Protein AF-A0A2S9DT88-F1 (afdb_monomer_lite)

pLDDT: mean 81.46, std 18.55, range [35.06, 96.31]

Sequence (136 aa):
MNFTRMTAISAITLAATFGLGACAEKPLSNEEACQEIINQAKEQNLDTDSTGSLGDTVEQGKKISAIFRSVADQAEAEFSADLAAYADNTDEFIAVVSDDSLSTQQMQVKMSLLDTAENRALSDKLETTCPGLNDL

Secondary structure (DSSP, 8-state):
------------------------PPPBPHHHHHHHHHHHHHHTT--TT----HHHHHHHHHHHHHHHHHHHTTB-HHHHHHHHHHHHHHHHHHHHHT-TTS-H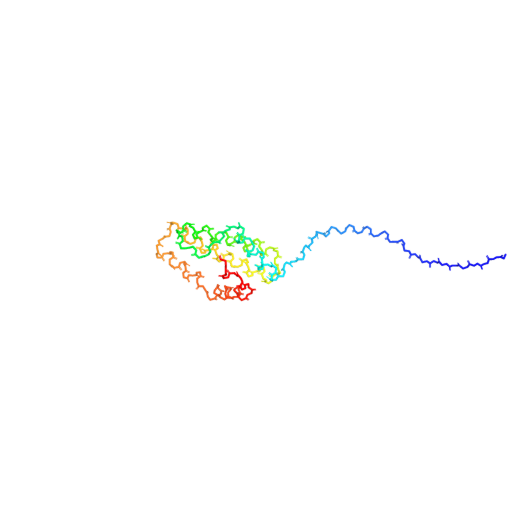HHHHHHHHH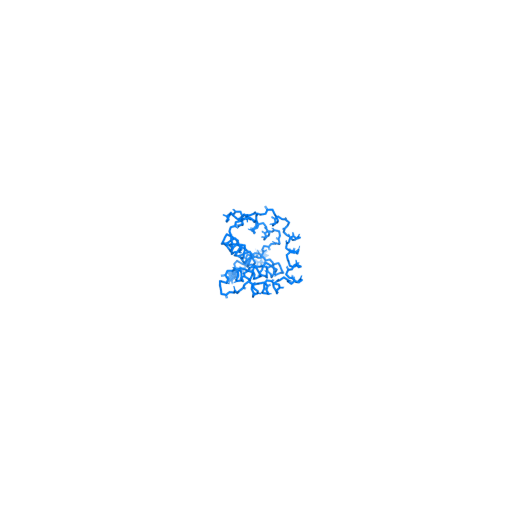H--HHHHHHHHHHHHH-GGGGG-

Radius of gyration: 25.78 Å; chains: 1; bounding box: 40×50×99 Å

Foldseek 3Di:
DDDDDDDDDDDPDPPPPPPPPDPPPQADELARLLVQLVVQCVVVVQDVVDPDDLVNLLVSLLSSLVSLQVSLVRHDVVSSVLSNVLSVLSVQLSCLSVPPVDDPVRSVVSVVVSPDPVNVVSVVVSCVSNVCPVVD

Structure (mmCIF, N/CA/C/O backbone):
data_AF-A0A2S9DT88-F1
#
_entry.id   AF-A0A2S9DT88-F1
#
loop_
_atom_site.group_PDB
_atom_site.id
_atom_site.type_symbol
_atom_site.label_atom_id
_atom_site.label_alt_id
_atom_site.label_comp_id
_atom_site.label_asym_id
_atom_site.label_entity_id
_atom_site.label_seq_id
_atom_site.pdbx_PDB_ins_code
_atom_site.Cartn_x
_atom_site.Cartn_y
_atom_site.Cartn_z
_atom_site.occupancy
_atom_site.B_iso_or_equiv
_atom_site.auth_seq_id
_atom_site.auth_comp_id
_atom_site.auth_asym_id
_atom_site.auth_atom_id
_atom_site.pdbx_PDB_model_num
ATOM 1 N N . MET A 1 1 ? 19.544 -32.200 -76.787 1.00 43.94 1 MET A N 1
ATOM 2 C CA . MET A 1 1 ? 20.672 -31.743 -75.949 1.00 43.94 1 MET A CA 1
ATOM 3 C C . MET A 1 1 ? 20.363 -30.351 -75.425 1.00 43.94 1 MET A C 1
ATOM 5 O O . MET A 1 1 ? 20.417 -29.409 -76.197 1.00 43.94 1 MET A O 1
ATOM 9 N N . ASN A 1 2 ? 19.969 -30.245 -74.158 1.00 35.06 2 ASN A N 1
ATOM 10 C CA . ASN A 1 2 ? 20.503 -29.268 -73.205 1.00 35.06 2 ASN A CA 1
ATOM 11 C C . ASN A 1 2 ? 19.873 -29.554 -71.839 1.00 35.06 2 ASN A C 1
ATOM 13 O O . ASN A 1 2 ? 18.698 -29.293 -71.602 1.00 35.06 2 ASN A O 1
ATOM 17 N N . PHE A 1 3 ? 20.677 -30.182 -70.985 1.00 42.41 3 PHE A N 1
ATOM 18 C CA . PHE A 1 3 ? 20.455 -30.326 -69.556 1.00 42.41 3 PHE A CA 1
ATOM 19 C C . PHE A 1 3 ? 21.093 -29.116 -68.882 1.00 42.41 3 PHE A C 1
ATOM 21 O O . PHE A 1 3 ? 22.318 -29.021 -68.903 1.00 42.41 3 PHE A O 1
ATOM 28 N N . THR A 1 4 ? 20.311 -28.270 -68.209 1.00 45.06 4 THR A N 1
ATOM 29 C CA . THR A 1 4 ? 20.873 -27.392 -67.174 1.00 45.06 4 THR A CA 1
ATOM 30 C C . THR A 1 4 ? 19.904 -27.237 -66.004 1.00 45.06 4 THR A C 1
ATOM 32 O O . THR A 1 4 ? 18.988 -26.431 -66.027 1.00 45.06 4 THR A O 1
ATOM 35 N N . ARG A 1 5 ? 20.169 -28.081 -65.001 1.00 44.25 5 ARG A N 1
ATOM 36 C CA . ARG A 1 5 ? 20.203 -27.830 -63.550 1.00 44.25 5 ARG A CA 1
ATOM 37 C C . ARG A 1 5 ? 18.973 -27.247 -62.838 1.00 44.25 5 ARG A C 1
ATOM 39 O O . ARG A 1 5 ? 18.661 -26.070 -62.919 1.00 44.25 5 ARG A O 1
ATOM 46 N N . MET A 1 6 ? 18.422 -28.128 -61.999 1.00 48.31 6 MET A N 1
ATOM 47 C CA . MET A 1 6 ? 17.940 -27.885 -60.637 1.00 48.31 6 MET A CA 1
ATOM 48 C C . MET A 1 6 ? 18.435 -26.587 -59.979 1.00 48.31 6 MET A C 1
ATOM 50 O O . MET A 1 6 ? 19.631 -26.429 -59.740 1.00 48.31 6 MET A O 1
ATOM 54 N N . THR A 1 7 ? 17.473 -25.815 -59.483 1.00 48.19 7 THR A N 1
ATOM 55 C CA . THR A 1 7 ? 17.490 -25.308 -58.107 1.00 48.19 7 THR A CA 1
ATOM 56 C C . THR A 1 7 ? 16.065 -25.381 -57.571 1.00 48.19 7 THR A C 1
ATOM 58 O O . THR A 1 7 ? 15.226 -24.529 -57.841 1.00 48.19 7 THR A O 1
ATOM 61 N N . ALA A 1 8 ? 15.780 -26.452 -56.835 1.00 47.56 8 ALA A N 1
ATOM 62 C CA . ALA A 1 8 ? 14.748 -26.426 -55.816 1.00 47.56 8 ALA A CA 1
ATOM 63 C C . ALA A 1 8 ? 15.332 -25.677 -54.620 1.00 47.56 8 ALA A C 1
ATOM 65 O O . ALA A 1 8 ? 16.381 -26.101 -54.155 1.00 47.56 8 ALA A O 1
ATOM 66 N N . ILE A 1 9 ? 14.668 -24.633 -54.125 1.00 51.38 9 ILE A N 1
ATOM 67 C CA . ILE A 1 9 ? 14.509 -24.396 -52.686 1.00 51.38 9 ILE A CA 1
ATOM 68 C C . ILE A 1 9 ? 13.069 -23.916 -52.505 1.00 51.38 9 ILE A C 1
ATOM 70 O O . ILE A 1 9 ? 12.656 -22.858 -52.974 1.00 51.38 9 ILE A O 1
ATOM 74 N N . SER A 1 10 ? 12.312 -24.780 -51.851 1.00 48.75 10 SER A N 1
ATOM 75 C CA . SER A 1 10 ? 10.994 -24.555 -51.295 1.00 48.75 10 SER A CA 1
ATOM 76 C C . SER A 1 10 ? 11.053 -23.504 -50.187 1.00 48.75 10 SER A C 1
ATOM 78 O O . SER A 1 10 ? 11.914 -23.592 -49.318 1.00 48.75 10 SER A O 1
ATOM 80 N N . ALA A 1 11 ? 10.077 -22.600 -50.154 1.00 37.00 11 ALA A N 1
ATOM 81 C CA . ALA A 1 11 ? 9.511 -22.082 -48.908 1.00 37.00 11 ALA A CA 1
ATOM 82 C C . ALA A 1 11 ? 8.113 -21.518 -49.191 1.00 37.00 11 ALA A C 1
ATOM 84 O O . ALA A 1 11 ? 7.864 -20.317 -49.134 1.00 37.00 11 ALA A O 1
ATOM 85 N N . ILE A 1 12 ? 7.183 -22.418 -49.517 1.00 54.12 12 ILE A N 1
ATOM 86 C CA . ILE A 1 12 ? 5.789 -22.195 -49.147 1.00 54.12 12 ILE A CA 1
ATOM 87 C C . ILE A 1 12 ? 5.744 -22.442 -47.642 1.00 54.12 12 ILE A C 1
ATOM 89 O O . ILE A 1 12 ? 5.702 -23.589 -47.207 1.00 54.12 12 ILE A O 1
ATOM 93 N N . THR A 1 13 ? 5.746 -21.366 -46.865 1.00 43.12 13 THR A N 1
ATOM 94 C CA . THR A 1 13 ? 5.200 -21.405 -45.511 1.00 43.12 13 THR A CA 1
ATOM 95 C C . THR A 1 13 ? 4.234 -20.240 -45.381 1.00 43.12 13 THR A C 1
ATOM 97 O O . THR A 1 13 ? 4.559 -19.178 -44.861 1.00 43.12 13 THR A O 1
ATOM 100 N N . LEU A 1 14 ? 3.013 -20.454 -45.880 1.00 45.12 14 LEU A N 1
ATOM 101 C CA . LEU A 1 14 ? 1.841 -19.838 -45.271 1.00 45.12 14 LEU A CA 1
ATOM 102 C C . LEU A 1 14 ? 1.770 -20.368 -43.833 1.00 45.12 14 LEU A C 1
ATOM 104 O O . LEU A 1 14 ? 1.191 -21.418 -43.577 1.00 45.12 14 LEU A O 1
ATOM 108 N N . ALA A 1 15 ? 2.384 -19.650 -42.901 1.00 44.16 15 ALA A N 1
ATOM 109 C CA . ALA A 1 15 ? 2.018 -19.715 -41.498 1.00 44.16 15 ALA A CA 1
ATOM 110 C C . ALA A 1 15 ? 1.236 -18.441 -41.185 1.00 44.16 15 ALA A C 1
ATOM 112 O O . ALA A 1 15 ? 1.751 -17.479 -40.627 1.00 44.16 15 ALA A O 1
ATOM 113 N N . ALA A 1 16 ? -0.041 -18.451 -41.566 1.00 44.44 16 ALA A N 1
ATOM 114 C CA . ALA A 1 16 ? -1.046 -17.717 -40.821 1.00 44.44 16 ALA A CA 1
ATOM 115 C C . ALA A 1 16 ? -1.184 -18.408 -39.456 1.00 44.44 16 ALA A C 1
ATOM 117 O O . ALA A 1 16 ? -2.098 -19.196 -39.231 1.00 44.44 16 ALA A O 1
ATOM 118 N N . THR A 1 17 ? -0.244 -18.162 -38.546 1.00 44.22 17 THR A N 1
ATOM 119 C CA . THR A 1 17 ? -0.514 -18.356 -37.126 1.00 44.22 17 THR A CA 1
ATOM 120 C C . THR A 1 17 ? -1.295 -17.139 -36.676 1.00 44.22 17 THR A C 1
ATOM 122 O O . THR A 1 17 ? -0.730 -16.130 -36.264 1.00 44.22 17 THR A O 1
ATOM 125 N N . PHE A 1 18 ? -2.619 -17.257 -36.753 1.00 47.47 18 PHE A N 1
ATOM 126 C CA . PHE A 1 18 ? -3.500 -16.636 -35.776 1.00 47.47 18 PHE A CA 1
ATOM 127 C C . PHE A 1 18 ? -3.117 -17.201 -34.405 1.00 47.47 18 PHE A C 1
ATOM 129 O O . PHE A 1 18 ? -3.738 -18.125 -33.887 1.00 47.47 18 PHE A O 1
ATOM 136 N N . GLY A 1 19 ? -2.029 -16.683 -33.843 1.00 37.38 19 GLY A N 1
ATOM 137 C CA . GLY A 1 19 ? -1.856 -16.676 -32.412 1.00 37.38 19 GLY A CA 1
ATOM 138 C C . GLY A 1 19 ? -2.835 -15.643 -31.893 1.00 37.38 19 GLY A C 1
ATOM 139 O O . GLY A 1 19 ? -2.548 -14.453 -31.926 1.00 37.38 19 GLY A O 1
ATOM 140 N N . LEU A 1 20 ? -3.988 -16.104 -31.417 1.00 43.59 20 LEU A N 1
ATOM 141 C CA . LEU A 1 20 ? -4.730 -15.448 -30.345 1.00 43.59 20 LEU A CA 1
ATOM 142 C C . LEU A 1 20 ? -3.840 -15.450 -29.088 1.00 43.59 20 LEU A C 1
ATOM 144 O O . LEU A 1 20 ? -4.132 -16.111 -28.100 1.00 43.59 20 LEU A O 1
ATOM 148 N N . GLY A 1 21 ? -2.686 -14.796 -29.164 1.00 38.81 21 GLY A N 1
ATOM 149 C CA . GLY A 1 21 ? -1.958 -14.331 -28.009 1.00 38.81 21 GLY A CA 1
ATOM 150 C C . GLY A 1 21 ? -2.429 -12.908 -27.849 1.00 38.81 21 GLY A C 1
ATOM 151 O O . GLY A 1 21 ? -2.147 -12.076 -28.711 1.00 38.81 21 GLY A O 1
ATOM 152 N N . ALA A 1 22 ? -3.196 -12.648 -26.794 1.00 43.62 22 ALA A N 1
ATOM 153 C CA . ALA A 1 22 ? -3.328 -11.301 -26.272 1.00 43.62 22 ALA A CA 1
ATOM 154 C C . ALA A 1 22 ? -1.952 -10.624 -26.347 1.00 43.62 22 ALA A C 1
ATOM 156 O O . ALA A 1 22 ? -0.937 -11.292 -26.123 1.00 43.62 22 ALA A O 1
ATOM 157 N N . CYS A 1 23 ? -1.903 -9.341 -26.695 1.00 50.50 23 CYS A N 1
ATOM 158 C CA . CYS A 1 23 ? -0.742 -8.527 -26.379 1.00 50.50 23 CYS A CA 1
ATOM 159 C C . CYS A 1 23 ? -0.516 -8.686 -24.870 1.00 50.50 23 CYS A C 1
ATOM 161 O O . CYS A 1 23 ? -1.170 -8.021 -24.078 1.00 50.50 23 CYS A O 1
ATOM 163 N N . ALA A 1 24 ? 0.304 -9.655 -24.468 1.00 56.22 24 ALA A N 1
ATOM 164 C CA . ALA A 1 24 ? 0.799 -9.760 -23.117 1.00 56.22 24 ALA A CA 1
ATOM 165 C C . ALA A 1 24 ? 1.820 -8.638 -23.054 1.00 56.22 24 ALA A C 1
ATOM 167 O O . ALA A 1 24 ? 2.981 -8.817 -23.429 1.00 56.22 24 ALA A O 1
ATOM 168 N N . GLU A 1 25 ? 1.320 -7.439 -22.762 1.00 67.25 25 GLU A N 1
ATOM 169 C CA . GLU A 1 25 ? 2.154 -6.295 -22.455 1.00 67.25 25 GLU A CA 1
ATOM 170 C C . GLU A 1 25 ? 3.149 -6.772 -21.403 1.00 67.25 25 GLU A C 1
ATOM 172 O O . GLU A 1 25 ? 2.790 -7.454 -20.439 1.00 67.25 25 GLU A O 1
ATOM 177 N N . LYS A 1 26 ? 4.435 -6.559 -21.687 1.00 83.25 26 LYS A N 1
ATOM 178 C CA . LYS A 1 26 ? 5.485 -6.957 -20.761 1.00 83.25 26 LYS A CA 1
ATOM 179 C C . LYS A 1 26 ? 5.191 -6.241 -19.433 1.00 83.25 26 LYS A C 1
ATOM 181 O O . LYS A 1 26 ? 4.965 -5.033 -19.489 1.00 83.25 26 LYS A O 1
ATOM 186 N N . PRO A 1 27 ? 5.199 -6.950 -18.289 1.00 88.44 27 PRO A N 1
ATOM 187 C CA . PRO A 1 27 ? 4.980 -6.304 -17.005 1.00 88.44 27 PRO A CA 1
ATOM 188 C C . PRO A 1 27 ? 6.005 -5.188 -16.799 1.00 88.44 27 PRO A C 1
ATOM 190 O O . PRO A 1 27 ? 7.162 -5.312 -17.221 1.00 88.44 27 PRO A O 1
ATOM 193 N N . LEU A 1 28 ? 5.556 -4.108 -16.169 1.00 91.50 28 LEU A N 1
ATOM 194 C CA . LEU A 1 28 ? 6.382 -2.977 -15.781 1.00 91.50 28 LEU A CA 1
ATOM 195 C C . LEU A 1 28 ? 7.482 -3.469 -14.845 1.00 91.50 28 LEU A C 1
ATOM 197 O O . LEU A 1 28 ? 7.210 -4.174 -13.870 1.00 91.50 28 LEU A O 1
ATOM 201 N N . SER A 1 29 ? 8.719 -3.067 -15.127 1.00 92.88 29 SER A N 1
ATOM 202 C CA . SER A 1 29 ? 9.806 -3.215 -14.161 1.00 92.88 29 SER A CA 1
ATOM 203 C C . SER A 1 29 ? 9.497 -2.433 -12.882 1.00 92.88 29 SER A C 1
ATOM 205 O O . SER A 1 29 ? 8.688 -1.505 -12.894 1.00 92.88 29 SER A O 1
ATOM 207 N N . ASN A 1 30 ? 10.177 -2.758 -11.781 1.00 91.12 30 ASN A N 1
ATOM 208 C CA . ASN A 1 30 ? 9.974 -2.052 -10.511 1.00 91.12 30 ASN A CA 1
ATOM 209 C C . ASN A 1 30 ? 10.142 -0.532 -10.659 1.00 91.12 30 ASN A C 1
ATOM 211 O O . ASN A 1 30 ? 9.334 0.221 -10.131 1.00 91.12 30 ASN A O 1
ATOM 215 N N . GLU A 1 31 ? 11.139 -0.071 -11.422 1.00 91.38 31 GLU A N 1
ATOM 216 C CA . GLU A 1 31 ? 11.365 1.361 -11.654 1.00 91.38 31 GLU A CA 1
ATOM 217 C C . GLU A 1 31 ? 10.211 2.009 -12.437 1.00 91.38 31 GLU A C 1
ATOM 219 O O . GLU A 1 31 ? 9.728 3.071 -12.046 1.00 91.38 31 GLU A O 1
ATOM 224 N N . GLU A 1 32 ? 9.727 1.358 -13.500 1.00 93.94 32 GLU A N 1
ATOM 225 C CA . GLU A 1 32 ? 8.584 1.840 -14.290 1.00 93.94 32 GLU A CA 1
ATOM 226 C C . GLU A 1 32 ? 7.298 1.872 -13.457 1.00 93.94 32 GLU A C 1
ATOM 228 O O . GLU A 1 32 ? 6.567 2.858 -13.494 1.00 93.94 32 GLU A O 1
ATOM 233 N N . ALA A 1 33 ? 7.056 0.838 -12.649 1.00 93.69 33 ALA A N 1
ATOM 234 C CA . ALA A 1 33 ? 5.928 0.779 -11.730 1.00 93.69 33 ALA A CA 1
ATOM 235 C C . ALA A 1 33 ? 6.011 1.880 -10.653 1.00 93.69 33 ALA A C 1
ATOM 237 O O . ALA A 1 33 ? 5.023 2.568 -10.407 1.00 93.69 33 ALA A O 1
ATOM 238 N N . CYS A 1 34 ? 7.186 2.128 -10.062 1.00 93.56 34 CYS A N 1
ATOM 239 C CA . CYS A 1 34 ? 7.379 3.240 -9.124 1.00 93.56 34 CYS A CA 1
ATOM 240 C C . CYS A 1 34 ? 7.089 4.602 -9.780 1.00 93.56 34 CYS A C 1
ATOM 242 O O . CYS A 1 34 ? 6.438 5.452 -9.173 1.00 93.56 34 CYS A O 1
ATOM 244 N N . GLN A 1 35 ? 7.557 4.825 -11.015 1.00 93.50 35 GLN A N 1
ATOM 245 C CA . GLN A 1 35 ? 7.268 6.066 -11.743 1.00 93.50 35 GLN A CA 1
ATOM 246 C C . GLN A 1 35 ? 5.780 6.209 -12.057 1.00 93.50 35 GLN A C 1
ATOM 248 O O . GLN A 1 35 ? 5.243 7.308 -11.943 1.00 93.50 35 GLN A O 1
ATOM 253 N N . GLU A 1 36 ? 5.103 5.116 -12.397 1.00 94.06 36 GLU A N 1
ATOM 254 C CA . GLU A 1 36 ? 3.664 5.120 -12.643 1.00 94.06 36 GLU A CA 1
ATOM 255 C C . GLU A 1 36 ? 2.871 5.498 -11.384 1.00 94.06 36 GLU A C 1
ATOM 257 O O . GLU A 1 36 ? 1.981 6.345 -11.456 1.00 94.06 36 GLU A O 1
ATOM 262 N N . ILE A 1 37 ? 3.248 4.971 -10.212 1.00 93.25 37 ILE A N 1
ATOM 263 C CA . ILE A 1 37 ? 2.643 5.372 -8.931 1.00 93.25 37 ILE A CA 1
ATOM 264 C C . ILE A 1 37 ? 2.811 6.878 -8.707 1.00 93.25 37 ILE A C 1
ATOM 266 O O . ILE A 1 37 ? 1.840 7.569 -8.402 1.00 93.25 37 ILE A O 1
ATOM 270 N N . ILE A 1 38 ? 4.025 7.402 -8.897 1.00 91.62 38 ILE A N 1
ATOM 271 C CA . ILE A 1 38 ? 4.323 8.829 -8.711 1.00 91.62 38 ILE A CA 1
ATOM 272 C C . ILE A 1 38 ? 3.525 9.693 -9.697 1.00 91.62 38 ILE A C 1
ATOM 274 O O . ILE A 1 38 ? 3.009 10.748 -9.321 1.00 91.62 38 ILE A O 1
ATOM 278 N N . ASN A 1 39 ? 3.413 9.267 -10.956 1.00 92.75 39 ASN A N 1
ATOM 279 C CA . ASN A 1 39 ? 2.658 9.986 -11.978 1.00 92.75 39 ASN A CA 1
ATOM 280 C C . ASN A 1 39 ? 1.169 10.036 -11.628 1.00 92.75 39 ASN A C 1
ATOM 282 O O . ASN A 1 39 ? 0.602 11.126 -11.572 1.00 92.75 39 ASN A O 1
ATOM 286 N N . GLN A 1 40 ? 0.559 8.893 -11.302 1.00 93.75 40 GLN A N 1
ATOM 287 C CA . GLN A 1 40 ? -0.847 8.845 -10.900 1.00 93.75 40 GLN A CA 1
ATOM 288 C C . GLN A 1 40 ? -1.099 9.636 -9.613 1.00 93.75 40 GLN A C 1
ATOM 290 O O . GLN A 1 40 ? -2.121 10.312 -9.497 1.00 93.75 40 GLN A O 1
ATOM 295 N N . ALA A 1 41 ? -0.169 9.608 -8.655 1.00 90.81 41 ALA A N 1
ATOM 296 C CA . ALA A 1 41 ? -0.290 10.386 -7.429 1.00 90.81 41 ALA A CA 1
ATOM 297 C C . ALA A 1 41 ? -0.295 11.897 -7.709 1.00 90.81 41 ALA A C 1
ATOM 299 O O . ALA A 1 41 ? -1.166 12.616 -7.213 1.00 90.81 41 ALA A O 1
ATOM 300 N N . LYS A 1 42 ? 0.595 12.372 -8.590 1.00 89.44 42 LYS A N 1
ATOM 301 C CA . LYS A 1 42 ? 0.611 13.769 -9.054 1.00 89.44 42 LYS A CA 1
ATOM 302 C C . LYS A 1 42 ? -0.662 14.143 -9.812 1.00 89.44 42 LYS A C 1
ATOM 304 O O . LYS A 1 42 ? -1.221 15.209 -9.568 1.00 89.44 42 LYS A O 1
ATOM 309 N N . GLU A 1 43 ? -1.146 13.278 -10.702 1.00 91.06 43 GLU A N 1
ATOM 310 C CA . GLU A 1 43 ? -2.398 13.499 -11.442 1.00 91.06 43 GLU A CA 1
ATOM 311 C C . GLU A 1 43 ? -3.609 13.606 -10.507 1.00 91.06 43 GLU A C 1
ATOM 313 O O . GLU A 1 43 ? -4.487 14.450 -10.705 1.00 91.06 43 GLU A O 1
ATOM 318 N N . GLN A 1 44 ? -3.632 12.798 -9.447 1.00 87.12 44 GLN A N 1
ATOM 319 C CA . GLN A 1 44 ? -4.681 12.826 -8.430 1.00 87.12 44 GLN A CA 1
ATOM 320 C C . GLN A 1 44 ? -4.501 13.931 -7.379 1.00 87.12 44 GLN A C 1
ATOM 322 O O . GLN A 1 44 ? -5.357 14.057 -6.499 1.00 87.12 44 GLN A O 1
ATOM 327 N N . ASN A 1 45 ? -3.457 14.763 -7.502 1.00 84.81 45 ASN A N 1
ATOM 328 C CA . ASN A 1 45 ? -3.093 15.804 -6.537 1.00 84.81 45 ASN A CA 1
ATOM 329 C C . ASN A 1 45 ? -3.049 15.246 -5.106 1.00 84.81 45 ASN A C 1
ATOM 331 O O . ASN A 1 45 ? -3.639 15.819 -4.188 1.00 84.81 45 ASN A O 1
ATOM 335 N N . LEU A 1 46 ? -2.420 14.079 -4.944 1.00 82.88 46 LEU A N 1
ATOM 336 C CA . LEU A 1 46 ? -2.112 13.556 -3.621 1.00 82.88 46 LEU A CA 1
ATOM 337 C C . LEU A 1 46 ? -1.156 14.524 -2.924 1.00 82.88 46 LEU A C 1
ATOM 339 O O . LEU A 1 46 ? -0.176 14.965 -3.513 1.00 82.88 46 LEU A O 1
ATOM 343 N N . ASP A 1 47 ? -1.520 14.882 -1.700 1.00 72.50 47 ASP A N 1
ATOM 344 C CA . ASP A 1 47 ? -0.769 15.758 -0.807 1.00 72.50 47 ASP A CA 1
ATOM 345 C C . ASP A 1 47 ? -0.556 14.961 0.475 1.00 72.50 47 ASP A C 1
ATOM 347 O O . ASP A 1 47 ? -1.420 14.980 1.356 1.00 72.50 47 ASP A O 1
ATOM 351 N N . THR A 1 48 ? 0.520 14.173 0.543 1.00 66.12 48 THR A N 1
ATOM 352 C CA . THR A 1 48 ? 0.735 13.277 1.694 1.00 66.12 48 THR A CA 1
ATOM 353 C C . THR A 1 48 ? 1.154 14.037 2.960 1.00 66.12 48 THR A C 1
ATOM 355 O O . THR A 1 48 ? 0.997 13.527 4.071 1.00 66.12 48 THR A O 1
ATOM 358 N N . ASP A 1 49 ? 1.569 15.299 2.804 1.00 61.34 49 ASP A N 1
ATOM 359 C CA . ASP A 1 49 ? 1.924 16.235 3.875 1.00 61.34 49 ASP A CA 1
ATOM 360 C C . ASP A 1 49 ? 0.713 16.983 4.466 1.00 61.34 49 ASP A C 1
ATOM 362 O O . ASP A 1 49 ? 0.841 17.757 5.426 1.00 61.34 49 ASP A O 1
ATOM 366 N N . SER A 1 50 ? -0.488 16.774 3.920 1.00 59.38 50 SER A N 1
ATOM 367 C CA . SER A 1 50 ? -1.676 17.499 4.361 1.00 59.38 50 SER A CA 1
ATOM 368 C C . SER A 1 50 ? -2.063 17.121 5.792 1.00 59.38 50 SER A C 1
ATOM 370 O O . SER A 1 50 ? -2.569 16.032 6.063 1.00 59.38 50 SER A O 1
ATOM 372 N N . THR A 1 51 ? -1.952 18.067 6.730 1.00 62.25 51 THR A N 1
ATOM 373 C CA . THR A 1 51 ? -2.530 17.954 8.085 1.00 62.25 51 THR A CA 1
ATOM 374 C C . THR A 1 51 ? -4.051 18.177 8.072 1.00 62.25 51 THR A C 1
ATOM 376 O O . THR A 1 51 ? -4.586 18.923 8.898 1.00 62.25 51 THR A O 1
ATOM 379 N N . GLY A 1 52 ? -4.732 17.617 7.071 1.00 66.38 52 GLY A N 1
ATOM 380 C CA . GLY A 1 52 ? -6.153 17.801 6.805 1.00 66.38 52 GLY A CA 1
ATOM 381 C C . GLY A 1 52 ? -7.059 17.217 7.889 1.00 66.38 52 GLY A C 1
ATOM 382 O O . GLY A 1 52 ? -6.626 16.683 8.911 1.00 66.38 52 GLY A O 1
ATOM 383 N N . SER A 1 53 ? -8.365 17.337 7.671 1.00 82.81 53 SER A N 1
ATOM 384 C CA . SER A 1 53 ? -9.359 16.662 8.500 1.00 82.81 53 SER A CA 1
ATOM 385 C C . SER A 1 53 ? -9.242 15.137 8.372 1.00 82.81 53 SER A C 1
ATOM 387 O O . SER A 1 53 ? -8.706 14.621 7.395 1.00 82.81 53 SER A O 1
ATOM 389 N N . LEU A 1 54 ? -9.822 14.389 9.319 1.00 82.69 54 LEU A N 1
ATOM 390 C CA . LEU A 1 54 ? -9.901 12.923 9.227 1.00 82.69 54 LEU A CA 1
ATOM 391 C C . LEU A 1 54 ? -10.545 12.454 7.907 1.00 82.69 54 LEU A C 1
ATOM 393 O O . LEU A 1 54 ? -10.163 11.423 7.359 1.00 82.69 54 LEU A O 1
ATOM 397 N N . GLY A 1 55 ? -11.507 13.227 7.387 1.00 84.69 55 GLY A N 1
ATOM 398 C CA . GLY A 1 55 ? -12.128 12.966 6.090 1.00 84.69 55 GLY A CA 1
ATOM 399 C C . GLY A 1 55 ? -11.134 13.070 4.933 1.00 84.69 55 GLY A C 1
ATOM 400 O O . GLY A 1 55 ? -11.147 12.211 4.055 1.00 84.69 55 GLY A O 1
ATOM 401 N N . ASP A 1 56 ? -10.232 14.053 4.981 1.00 86.31 56 ASP A N 1
ATOM 402 C CA . ASP A 1 56 ? -9.187 14.238 3.971 1.00 86.31 56 ASP A CA 1
ATOM 403 C C . ASP A 1 56 ? -8.179 13.082 4.021 1.00 86.31 56 ASP A C 1
ATOM 405 O O . ASP A 1 56 ? -7.851 12.513 2.983 1.00 86.31 56 ASP A O 1
ATOM 409 N N . THR A 1 57 ? -7.772 12.643 5.219 1.00 85.56 57 THR A N 1
ATOM 410 C CA . THR A 1 57 ? -6.904 11.462 5.393 1.00 85.56 57 THR A CA 1
ATOM 411 C C . THR A 1 57 ? -7.538 10.196 4.813 1.00 85.56 57 THR A C 1
ATOM 413 O O . THR A 1 57 ? -6.878 9.424 4.119 1.00 85.56 57 THR A O 1
ATOM 416 N N . VAL A 1 58 ? -8.833 9.978 5.063 1.00 89.75 58 VAL A N 1
ATOM 417 C CA . VAL A 1 58 ? -9.574 8.834 4.512 1.00 89.75 58 VAL A CA 1
ATOM 418 C C . VAL A 1 58 ? -9.659 8.909 2.988 1.00 89.75 58 VAL A C 1
ATOM 420 O O . VAL A 1 58 ? -9.505 7.890 2.315 1.00 89.75 58 VAL A O 1
ATOM 423 N N . GLU A 1 59 ? -9.918 10.089 2.426 1.00 90.69 59 GLU A N 1
ATOM 424 C CA . GLU A 1 59 ? -9.978 10.270 0.976 1.00 90.69 59 GLU A CA 1
ATOM 425 C C . GLU A 1 59 ? -8.613 10.031 0.320 1.00 90.69 59 GLU A C 1
ATOM 427 O O . GLU A 1 59 ? -8.529 9.304 -0.671 1.00 90.69 59 GLU A O 1
ATOM 432 N N . GLN A 1 60 ? -7.543 10.587 0.886 1.00 89.31 60 GLN A N 1
ATOM 433 C CA . GLN A 1 60 ? -6.185 10.380 0.391 1.00 89.31 60 GLN A CA 1
ATOM 434 C C . GLN A 1 60 ? -5.768 8.914 0.476 1.00 89.31 60 GLN A C 1
ATOM 436 O O . GLN A 1 60 ? -5.297 8.366 -0.517 1.00 89.31 60 GLN A O 1
ATOM 441 N N . GLY A 1 61 ? -6.021 8.246 1.604 1.00 90.56 61 GLY A N 1
ATOM 442 C CA . GLY A 1 61 ? -5.738 6.820 1.743 1.00 90.56 61 GLY A CA 1
ATOM 443 C C . GLY A 1 61 ? -6.435 5.986 0.661 1.00 90.56 61 GLY A C 1
ATOM 444 O O . GLY A 1 61 ? -5.824 5.092 0.080 1.00 90.56 61 GLY A O 1
ATOM 445 N N . LYS A 1 62 ? -7.693 6.310 0.323 1.00 92.81 62 LYS A N 1
ATOM 446 C CA . LYS A 1 62 ? -8.422 5.620 -0.757 1.00 92.81 62 LYS A CA 1
ATOM 447 C C . LYS A 1 62 ? -7.758 5.832 -2.116 1.00 92.81 62 LYS A C 1
ATOM 449 O O . LYS A 1 62 ? -7.692 4.892 -2.905 1.00 92.81 62 LYS A O 1
ATOM 454 N N . LYS A 1 63 ? -7.267 7.045 -2.394 1.00 93.19 63 LYS A N 1
ATOM 455 C CA . LYS A 1 63 ? -6.522 7.346 -3.628 1.00 93.19 63 LYS A CA 1
ATOM 456 C C . LYS A 1 63 ? -5.213 6.561 -3.681 1.00 93.19 63 LYS A C 1
ATOM 458 O O . LYS A 1 63 ? -4.936 5.946 -4.704 1.00 93.19 63 LYS A O 1
ATOM 463 N N . ILE A 1 64 ? -4.462 6.517 -2.578 1.00 92.00 64 ILE A N 1
ATOM 464 C CA . ILE A 1 64 ? -3.214 5.747 -2.468 1.00 92.00 64 ILE A CA 1
ATOM 465 C C . ILE A 1 64 ? -3.481 4.265 -2.741 1.00 92.00 64 ILE A C 1
ATOM 467 O O . ILE A 1 64 ? -2.894 3.704 -3.662 1.00 92.00 64 ILE A O 1
ATOM 471 N N . SER A 1 65 ? -4.416 3.645 -2.017 1.00 94.56 65 SER A N 1
ATOM 472 C CA . SER A 1 65 ? -4.775 2.234 -2.222 1.00 94.56 65 SER A CA 1
ATOM 473 C C . SER A 1 65 ? -5.176 1.942 -3.674 1.00 94.56 65 SER A C 1
ATOM 475 O O . SER A 1 65 ? -4.697 0.978 -4.277 1.00 94.56 65 SER A O 1
ATOM 477 N N . ALA A 1 66 ? -5.989 2.812 -4.285 1.00 95.25 66 ALA A N 1
ATOM 478 C CA . ALA A 1 66 ? -6.404 2.658 -5.676 1.00 95.25 66 ALA A CA 1
ATOM 479 C C . ALA A 1 66 ? -5.225 2.715 -6.664 1.00 95.25 66 ALA A C 1
ATOM 481 O O . ALA A 1 66 ? -5.181 1.909 -7.594 1.00 95.25 66 ALA A O 1
ATOM 482 N N . ILE A 1 67 ? -4.266 3.624 -6.459 1.00 94.81 67 ILE A N 1
ATOM 483 C CA . ILE A 1 67 ? -3.062 3.726 -7.299 1.00 94.81 67 ILE A CA 1
ATOM 484 C C . ILE A 1 67 ? -2.212 2.464 -7.162 1.00 94.81 67 ILE A C 1
ATOM 486 O O . ILE A 1 67 ? -1.841 1.859 -8.166 1.00 94.81 67 ILE A O 1
ATOM 490 N N . PHE A 1 68 ? -1.943 2.025 -5.932 1.00 94.12 68 PHE A N 1
ATOM 491 C CA . PHE A 1 68 ? -1.120 0.842 -5.692 1.00 94.12 68 PHE A CA 1
ATOM 492 C C . PHE A 1 68 ? -1.752 -0.423 -6.286 1.00 94.12 68 PHE A C 1
ATOM 494 O O . PHE A 1 68 ? -1.045 -1.192 -6.931 1.00 94.12 68 PHE A O 1
ATOM 501 N N . ARG A 1 69 ? -3.079 -0.605 -6.177 1.00 95.88 69 ARG A N 1
ATOM 502 C CA . ARG A 1 69 ? -3.799 -1.698 -6.865 1.00 95.88 69 ARG A CA 1
ATOM 503 C C . ARG A 1 69 ? -3.687 -1.595 -8.389 1.00 95.88 69 ARG A C 1
ATOM 505 O O . ARG A 1 69 ? -3.376 -2.584 -9.041 1.00 95.88 69 ARG A O 1
ATOM 512 N N . SER A 1 70 ? -3.911 -0.403 -8.946 1.00 95.00 70 SER A N 1
ATOM 513 C CA . SER A 1 70 ? -3.837 -0.147 -10.393 1.00 95.00 70 SER A CA 1
ATOM 514 C C . SER A 1 70 ? -2.467 -0.507 -10.977 1.00 95.00 70 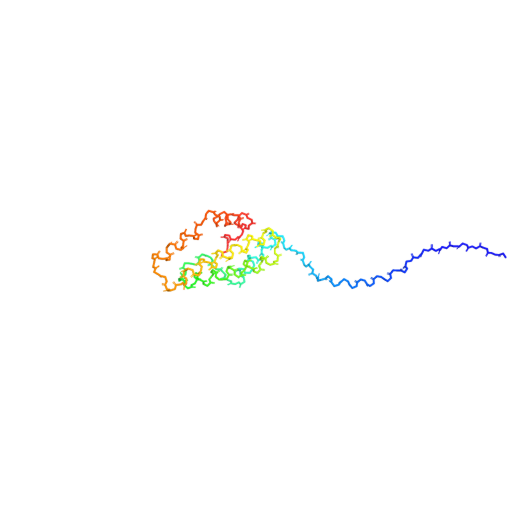SER A C 1
ATOM 516 O O . SER A 1 70 ? -2.370 -1.100 -12.054 1.00 95.00 70 SER A O 1
ATOM 518 N N . VAL A 1 71 ? -1.395 -0.184 -10.250 1.00 94.62 71 VAL A N 1
ATOM 519 C CA . VAL A 1 71 ? -0.024 -0.494 -10.668 1.00 94.62 71 VAL A CA 1
ATOM 520 C C . VAL A 1 71 ? 0.347 -1.949 -10.375 1.00 94.62 71 VAL A C 1
ATOM 522 O O . VAL A 1 71 ? 1.065 -2.558 -11.168 1.00 94.62 71 VAL A O 1
ATOM 525 N N . ALA A 1 72 ? -0.176 -2.547 -9.300 1.00 95.25 72 ALA A N 1
ATOM 526 C CA . ALA A 1 72 ? 0.046 -3.958 -8.987 1.00 95.25 72 ALA A CA 1
ATOM 527 C C . ALA A 1 72 ? -0.371 -4.880 -10.143 1.00 95.25 72 ALA A C 1
ATOM 529 O O . ALA A 1 72 ? 0.361 -5.816 -10.456 1.00 95.25 72 ALA A O 1
ATOM 530 N N . ASP A 1 73 ? -1.479 -4.589 -10.829 1.00 91.50 73 ASP A N 1
ATOM 531 C CA . ASP A 1 73 ? -1.959 -5.380 -11.975 1.00 91.50 73 ASP A CA 1
ATOM 532 C C . ASP A 1 73 ? -1.003 -5.362 -13.186 1.00 91.50 73 ASP A C 1
ATOM 534 O O . ASP A 1 73 ? -1.104 -6.207 -14.078 1.00 91.50 73 ASP A O 1
ATOM 538 N N . GLN A 1 74 ? -0.071 -4.405 -13.225 1.00 92.56 74 GLN A N 1
ATOM 539 C CA . GLN A 1 74 ? 0.841 -4.165 -14.345 1.00 92.56 74 GLN A CA 1
ATOM 540 C C . GLN A 1 74 ? 2.305 -4.479 -14.004 1.00 92.56 74 GLN A C 1
ATOM 542 O O . GLN A 1 74 ? 3.126 -4.591 -14.912 1.00 92.56 74 GLN A O 1
ATOM 547 N N . ALA A 1 75 ? 2.647 -4.616 -12.722 1.00 92.94 75 ALA A N 1
ATOM 548 C CA . ALA A 1 75 ? 4.013 -4.818 -12.244 1.00 92.94 75 ALA A CA 1
ATOM 549 C C . ALA A 1 75 ? 4.503 -6.275 -12.363 1.00 92.94 75 ALA A C 1
ATOM 551 O O . ALA A 1 75 ? 3.727 -7.222 -12.510 1.00 92.94 75 ALA A O 1
ATOM 552 N N . GLU A 1 76 ? 5.820 -6.478 -12.258 1.00 92.62 76 GLU A N 1
ATOM 553 C CA . GLU A 1 76 ? 6.414 -7.813 -12.105 1.00 92.62 76 GLU A CA 1
ATOM 554 C C . GLU A 1 76 ? 5.868 -8.539 -10.863 1.00 92.62 76 GLU A C 1
ATOM 556 O O . GLU A 1 76 ? 5.609 -7.923 -9.835 1.00 92.62 76 GLU A O 1
ATOM 561 N N . ALA A 1 77 ? 5.713 -9.866 -10.939 1.00 90.19 77 ALA A N 1
ATOM 562 C CA . ALA A 1 77 ? 4.935 -10.645 -9.969 1.00 90.19 77 ALA A CA 1
ATOM 563 C C . ALA A 1 77 ? 5.348 -10.459 -8.495 1.00 90.19 77 ALA A C 1
ATOM 565 O O . ALA A 1 77 ? 4.478 -10.397 -7.628 1.00 90.19 77 ALA A O 1
ATOM 566 N N . GLU A 1 78 ? 6.650 -10.371 -8.199 1.00 90.69 78 GLU A N 1
ATOM 567 C CA . GLU A 1 78 ? 7.117 -10.146 -6.823 1.00 90.69 78 GLU A CA 1
ATOM 568 C C . GLU A 1 78 ? 6.733 -8.751 -6.318 1.00 90.69 78 GLU A C 1
ATOM 570 O O . GLU A 1 78 ? 6.234 -8.623 -5.205 1.00 90.69 78 GLU A O 1
ATOM 575 N N . PHE A 1 79 ? 6.903 -7.723 -7.151 1.00 93.38 79 PHE A N 1
ATOM 576 C CA . PHE A 1 79 ? 6.589 -6.346 -6.782 1.00 93.38 79 PHE A CA 1
ATOM 577 C C . PHE A 1 79 ? 5.079 -6.077 -6.774 1.00 93.38 79 PHE A C 1
ATOM 579 O O . PHE A 1 79 ? 4.572 -5.405 -5.885 1.00 93.38 79 PHE A O 1
ATOM 586 N N . SER A 1 80 ? 4.337 -6.685 -7.700 1.00 93.88 80 SER A N 1
ATOM 587 C CA . SER A 1 80 ? 2.871 -6.705 -7.735 1.00 93.88 80 SER A CA 1
ATOM 588 C C . SER A 1 80 ? 2.271 -7.175 -6.406 1.00 93.88 80 SER A C 1
ATOM 590 O O . SE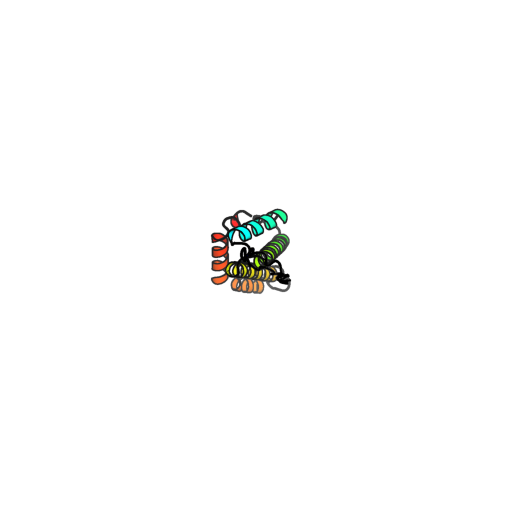R A 1 80 ? 1.373 -6.527 -5.869 1.00 93.88 80 SER A O 1
ATOM 592 N N . ALA A 1 81 ? 2.811 -8.254 -5.826 1.00 95.38 81 ALA A N 1
ATOM 593 C CA . ALA A 1 81 ? 2.359 -8.763 -4.535 1.00 95.38 81 ALA A CA 1
ATOM 594 C C . ALA A 1 81 ? 2.623 -7.774 -3.386 1.00 95.38 81 ALA A C 1
ATOM 596 O O . ALA A 1 81 ? 1.757 -7.594 -2.531 1.00 95.38 81 ALA A O 1
ATOM 597 N N . ASP A 1 82 ? 3.782 -7.108 -3.384 1.00 95.25 82 ASP A N 1
ATOM 598 C CA . ASP A 1 82 ? 4.103 -6.077 -2.391 1.00 95.25 82 ASP A CA 1
ATOM 599 C C . ASP A 1 82 ? 3.153 -4.870 -2.507 1.00 95.25 82 ASP A C 1
ATOM 601 O O . ASP A 1 82 ? 2.624 -4.391 -1.502 1.00 95.25 82 ASP A O 1
ATOM 605 N N . LEU A 1 83 ? 2.899 -4.398 -3.733 1.00 95.38 83 LEU A N 1
ATOM 606 C CA . LEU A 1 83 ? 1.997 -3.276 -4.001 1.00 95.38 83 LEU A CA 1
ATOM 607 C C . LEU A 1 83 ? 0.554 -3.593 -3.587 1.00 95.38 83 LEU A C 1
ATOM 609 O O . LEU A 1 83 ? -0.099 -2.769 -2.946 1.00 95.38 83 LEU A O 1
ATOM 613 N N . ALA A 1 84 ? 0.069 -4.796 -3.904 1.00 96.31 84 ALA A N 1
ATOM 614 C CA . ALA A 1 84 ? -1.259 -5.250 -3.505 1.00 96.31 84 ALA A CA 1
ATOM 615 C C . ALA A 1 84 ? -1.389 -5.353 -1.977 1.00 96.31 84 ALA A C 1
ATOM 617 O O . ALA A 1 84 ? -2.358 -4.848 -1.413 1.00 96.31 84 ALA A O 1
ATOM 618 N N . ALA A 1 85 ? -0.388 -5.924 -1.298 1.00 95.62 85 ALA A N 1
ATOM 619 C CA . ALA A 1 85 ? -0.378 -6.024 0.160 1.00 95.62 85 ALA A CA 1
ATOM 620 C C . ALA A 1 85 ? -0.368 -4.643 0.836 1.00 95.62 85 ALA A C 1
ATOM 622 O O . ALA A 1 85 ? -1.038 -4.435 1.847 1.00 95.62 85 ALA A O 1
ATOM 623 N N . TYR A 1 86 ? 0.350 -3.671 0.270 1.00 94.50 86 TYR A N 1
ATOM 624 C CA . TYR A 1 86 ? 0.359 -2.306 0.793 1.00 94.50 86 TYR A CA 1
ATOM 625 C C . TYR A 1 86 ? -0.993 -1.609 0.612 1.00 94.50 86 TYR A C 1
ATOM 627 O O . TYR A 1 86 ? -1.459 -0.915 1.520 1.00 94.50 86 TYR A O 1
ATOM 635 N N . ALA A 1 87 ? -1.657 -1.830 -0.524 1.00 95.75 87 ALA A N 1
ATOM 636 C CA . ALA A 1 87 ? -3.005 -1.323 -0.747 1.00 95.75 87 ALA A CA 1
ATOM 637 C C . ALA A 1 87 ? -4.024 -1.954 0.215 1.00 95.75 87 ALA A C 1
ATOM 639 O O . ALA A 1 87 ? -4.830 -1.234 0.798 1.00 95.75 87 ALA A O 1
ATOM 640 N N . ASP A 1 88 ? -3.946 -3.267 0.445 1.00 95.94 88 ASP A N 1
ATOM 641 C CA . ASP A 1 88 ? -4.806 -3.970 1.404 1.00 95.94 88 ASP A CA 1
ATOM 642 C C . ASP A 1 88 ? -4.607 -3.433 2.834 1.00 95.94 88 ASP A C 1
ATOM 644 O O . ASP A 1 88 ? -5.579 -3.094 3.508 1.00 95.94 88 ASP A O 1
ATOM 648 N N . ASN A 1 89 ? -3.357 -3.246 3.271 1.00 94.44 89 ASN A N 1
ATOM 649 C CA . ASN A 1 89 ? -3.045 -2.629 4.566 1.00 94.44 89 ASN A CA 1
ATOM 650 C C . ASN A 1 89 ? -3.593 -1.197 4.683 1.00 94.44 89 ASN A C 1
ATOM 652 O O . ASN A 1 89 ? -4.106 -0.797 5.732 1.00 94.44 89 ASN A O 1
ATOM 656 N N . THR A 1 90 ? -3.504 -0.421 3.601 1.00 93.56 90 THR A N 1
ATOM 657 C CA . THR A 1 90 ? -4.056 0.938 3.531 1.00 93.56 90 THR A CA 1
ATOM 658 C C . THR A 1 90 ? -5.584 0.919 3.645 1.00 93.56 90 THR A C 1
ATOM 660 O O . THR A 1 90 ? -6.159 1.701 4.406 1.00 93.56 90 THR A O 1
ATOM 663 N N . ASP A 1 91 ? -6.252 -0.007 2.956 1.00 95.50 91 ASP A N 1
ATOM 664 C CA . ASP A 1 91 ? -7.704 -0.189 3.028 1.00 95.50 91 ASP A CA 1
ATOM 665 C C . ASP A 1 91 ? -8.164 -0.607 4.429 1.00 95.50 91 ASP A C 1
ATOM 667 O O . ASP A 1 91 ? -9.161 -0.082 4.932 1.00 95.50 91 ASP A O 1
ATOM 671 N N . GLU A 1 92 ? -7.432 -1.505 5.092 1.00 95.50 92 GLU A N 1
ATOM 672 C CA . GLU A 1 92 ? -7.715 -1.906 6.471 1.00 95.50 92 GLU A CA 1
ATOM 673 C C . GLU A 1 92 ? -7.566 -0.734 7.445 1.00 95.50 92 GLU A C 1
ATOM 675 O O . GLU A 1 92 ? -8.426 -0.532 8.310 1.00 95.50 92 GLU A O 1
ATOM 680 N N . PHE A 1 93 ? -6.524 0.086 7.277 1.00 93.19 93 PHE A N 1
ATOM 681 C CA . PHE A 1 93 ? -6.351 1.303 8.064 1.00 93.19 93 PHE A CA 1
ATOM 682 C C . PHE A 1 93 ? -7.556 2.238 7.905 1.00 93.19 93 PHE A C 1
ATOM 684 O O . PHE A 1 93 ? -8.173 2.631 8.900 1.00 93.19 93 PHE A O 1
ATOM 691 N N . ILE A 1 94 ? -7.940 2.527 6.658 1.00 94.31 94 ILE A N 1
ATOM 692 C CA . ILE A 1 94 ? -9.083 3.387 6.325 1.00 94.31 94 ILE A CA 1
ATOM 693 C C . ILE A 1 94 ? -10.378 2.831 6.906 1.00 94.31 94 ILE A C 1
ATOM 695 O O . ILE A 1 94 ? -11.179 3.585 7.464 1.00 94.31 94 ILE A O 1
ATOM 699 N N . ALA A 1 95 ? -10.592 1.520 6.796 1.00 94.69 95 ALA A N 1
ATOM 700 C CA . ALA A 1 95 ? -11.779 0.861 7.315 1.00 94.69 95 ALA A CA 1
ATOM 701 C C . ALA A 1 95 ? -11.911 1.062 8.826 1.00 94.69 95 ALA A C 1
ATOM 703 O O . ALA A 1 95 ? -13.010 1.289 9.314 1.00 94.69 95 ALA A O 1
ATOM 704 N N . VAL A 1 96 ? -10.808 1.035 9.573 1.00 93.81 96 VAL A N 1
ATOM 705 C CA . VAL A 1 96 ? -10.843 1.252 11.023 1.00 93.81 96 VAL A CA 1
ATOM 706 C C . VAL A 1 96 ? -11.063 2.721 11.382 1.00 93.81 96 VAL A C 1
ATOM 708 O O . VAL A 1 96 ? -11.829 2.995 12.304 1.00 93.81 96 VAL A O 1
ATOM 711 N N . VAL A 1 97 ? -10.425 3.671 10.690 1.00 89.94 97 VAL A N 1
ATOM 712 C CA . VAL A 1 97 ? -10.568 5.102 11.028 1.00 89.94 97 VAL A CA 1
ATOM 713 C C . VAL A 1 97 ? -11.891 5.713 10.563 1.00 89.94 97 VAL A C 1
ATOM 715 O O . VAL A 1 97 ? -12.319 6.719 11.121 1.00 89.94 97 VAL A O 1
ATOM 718 N N . SER A 1 98 ? -12.544 5.111 9.566 1.00 91.69 98 SER A N 1
ATOM 719 C CA . SER A 1 98 ? -13.860 5.536 9.064 1.00 91.69 98 SER A CA 1
ATOM 720 C C . SER A 1 98 ? -15.040 4.771 9.677 1.00 91.69 98 SER A C 1
ATOM 722 O O . SER A 1 98 ? -16.191 5.050 9.343 1.00 91.69 98 SER A O 1
ATOM 724 N N . ASP A 1 99 ? -14.782 3.810 10.569 1.00 92.25 99 ASP A N 1
ATOM 725 C CA . ASP A 1 99 ? -15.826 3.050 11.256 1.00 92.25 99 ASP A CA 1
ATOM 726 C C . ASP A 1 99 ? -16.345 3.820 12.480 1.00 92.25 99 ASP A C 1
ATOM 728 O O . ASP A 1 99 ? -15.874 3.656 13.609 1.00 92.25 99 ASP A O 1
ATOM 732 N N . ASP A 1 100 ? -17.373 4.638 12.242 1.00 90.06 100 ASP A N 1
ATOM 733 C CA . ASP A 1 100 ? -18.071 5.437 13.260 1.00 90.06 100 ASP A CA 1
ATOM 734 C C . ASP A 1 100 ? -18.746 4.587 14.358 1.00 90.06 100 ASP A C 1
ATOM 736 O O . ASP A 1 100 ? -19.214 5.123 15.368 1.00 90.06 100 ASP A O 1
ATOM 740 N N . SER A 1 101 ? -18.832 3.261 14.184 1.00 94.50 101 SER A N 1
ATOM 741 C CA . SER A 1 101 ? -19.388 2.355 15.195 1.00 94.50 101 SER A CA 1
ATOM 742 C C . SER A 1 101 ? -18.374 1.953 16.270 1.00 94.50 101 SER A C 1
ATOM 744 O O . SER A 1 101 ? -18.764 1.439 17.325 1.00 94.50 101 SER A O 1
ATOM 746 N N . LEU A 1 102 ? -17.079 2.192 16.038 1.00 92.19 102 LEU A N 1
ATOM 747 C CA . LEU A 1 102 ? -16.026 1.845 16.984 1.00 92.19 102 LEU A CA 1
ATOM 748 C C . LEU A 1 102 ? -15.895 2.899 18.078 1.00 92.19 102 LEU A C 1
ATOM 750 O O . LEU A 1 102 ? -15.738 4.093 17.835 1.00 92.19 102 LEU A O 1
ATOM 754 N N . SER A 1 103 ? -15.843 2.435 19.324 1.00 94.81 103 SER A N 1
ATOM 755 C CA . SER A 1 103 ? -15.333 3.266 20.414 1.00 94.81 103 SER A CA 1
ATOM 756 C C . SER A 1 103 ? -13.842 3.563 20.222 1.00 94.81 103 SER A C 1
ATOM 758 O O . SER A 1 103 ? -13.110 2.779 19.615 1.00 94.81 103 SER A O 1
ATOM 760 N N . THR A 1 104 ? -13.349 4.637 20.843 1.00 92.69 104 THR A N 1
ATOM 761 C CA . THR A 1 104 ? -11.918 4.986 20.834 1.00 92.69 104 THR A CA 1
ATOM 762 C C . THR A 1 104 ? -11.026 3.819 21.266 1.00 92.69 104 THR A C 1
ATOM 764 O O . THR A 1 104 ? -9.977 3.595 20.670 1.00 92.69 104 THR A O 1
ATOM 767 N N . GLN A 1 105 ? -11.450 3.031 22.262 1.00 94.62 105 GLN A N 1
ATOM 768 C CA . GLN A 1 105 ? -10.684 1.871 22.723 1.00 94.62 105 GLN A CA 1
ATOM 769 C C . GLN A 1 105 ? -10.652 0.749 21.674 1.00 94.62 105 GLN A C 1
ATOM 771 O O . GLN A 1 105 ? -9.606 0.141 21.463 1.00 94.62 105 GLN A O 1
ATOM 776 N N . GLN A 1 106 ? -11.765 0.488 20.981 1.00 95.12 106 GLN A N 1
ATOM 777 C CA . GLN A 1 106 ? -11.803 -0.503 19.899 1.00 95.12 106 GLN A CA 1
ATOM 778 C C . GLN A 1 106 ? -10.968 -0.060 18.698 1.00 95.12 106 GLN A C 1
ATOM 780 O O . GLN A 1 106 ? -10.243 -0.877 18.135 1.00 95.12 106 GLN A O 1
ATOM 785 N N . MET A 1 107 ? -11.029 1.224 18.341 1.00 92.81 107 MET A N 1
ATOM 786 C CA . MET A 1 107 ? -10.215 1.801 17.275 1.00 92.81 107 MET A CA 1
ATOM 787 C C . MET A 1 107 ? -8.722 1.662 17.590 1.00 92.81 107 MET A C 1
ATOM 789 O O . MET A 1 107 ? -7.976 1.164 16.757 1.00 92.81 107 MET A O 1
ATOM 793 N N . GLN A 1 108 ? -8.291 1.998 18.812 1.00 91.56 108 GLN A N 1
ATOM 794 C CA . GLN A 1 108 ? -6.898 1.834 19.248 1.00 91.56 108 GLN A CA 1
ATOM 795 C C . GLN A 1 108 ? -6.424 0.380 19.189 1.00 91.56 108 GLN A C 1
ATOM 797 O O . GLN A 1 108 ? -5.325 0.114 18.708 1.00 91.56 108 GLN A O 1
ATOM 802 N N . VAL A 1 109 ? -7.247 -0.568 19.647 1.00 95.62 109 VAL A N 1
ATOM 803 C CA . VAL A 1 109 ? -6.906 -1.996 19.578 1.00 95.62 109 VAL A CA 1
ATOM 804 C C . VAL A 1 109 ? -6.764 -2.437 18.126 1.00 95.62 109 VAL A C 1
ATOM 806 O O . VAL A 1 109 ? -5.749 -3.033 17.780 1.00 95.62 109 VAL A O 1
ATOM 809 N N . LYS A 1 110 ? -7.726 -2.107 17.258 1.00 94.06 110 LYS A N 1
ATOM 810 C CA . LYS A 1 110 ? -7.642 -2.461 15.836 1.00 94.06 110 LYS A CA 1
ATOM 811 C C . LYS A 1 110 ? -6.426 -1.822 15.162 1.00 94.06 110 LYS A C 1
ATOM 813 O O . LYS A 1 110 ? -5.686 -2.530 14.498 1.00 94.06 110 LYS A O 1
ATOM 818 N N . MET A 1 111 ? -6.159 -0.542 15.414 1.00 91.44 111 MET A N 1
ATOM 819 C CA . MET A 1 111 ? -4.952 0.144 14.936 1.00 91.44 111 MET A CA 1
ATOM 820 C C . MET A 1 111 ? -3.668 -0.564 15.375 1.00 91.44 111 MET A C 1
ATOM 822 O O . MET A 1 111 ? -2.787 -0.797 14.557 1.00 91.44 111 MET A O 1
ATOM 826 N N . SER A 1 112 ? -3.573 -0.980 16.641 1.00 92.00 112 SER A N 1
ATOM 827 C CA . SER A 1 112 ? -2.395 -1.707 17.135 1.00 92.00 112 SER A CA 1
ATOM 828 C C . SER A 1 112 ? -2.215 -3.090 16.506 1.00 92.00 112 SER A C 1
ATOM 830 O O . SER A 1 112 ? -1.101 -3.595 16.458 1.00 92.00 112 SER A O 1
ATOM 832 N N . LEU A 1 113 ? -3.302 -3.704 16.027 1.00 92.56 113 LEU A N 1
ATOM 833 C CA . LEU A 1 113 ? -3.251 -4.982 15.321 1.00 92.56 113 LEU A CA 1
ATOM 834 C C . LEU A 1 113 ? -2.801 -4.817 13.865 1.00 92.56 113 LEU A C 1
ATOM 836 O O . LEU A 1 113 ? -2.239 -5.759 13.319 1.00 92.56 113 LEU A O 1
ATOM 840 N N . LEU A 1 114 ? -3.019 -3.641 13.264 1.00 91.56 114 LEU A N 1
ATOM 841 C CA . LEU A 1 114 ? -2.507 -3.301 11.931 1.00 91.56 114 LEU A CA 1
ATOM 842 C C . LEU A 1 114 ? -1.024 -2.907 11.955 1.00 91.56 114 LEU A C 1
ATOM 844 O O . LEU A 1 114 ? -0.331 -3.033 10.949 1.00 91.56 114 LEU A O 1
ATOM 848 N N . ASP A 1 115 ? -0.515 -2.453 13.099 1.00 90.88 115 ASP A N 1
ATOM 849 C CA . ASP A 1 115 ? 0.891 -2.087 13.287 1.00 90.88 115 ASP A CA 1
ATOM 850 C C . ASP A 1 115 ? 1.772 -3.324 13.555 1.00 90.88 115 ASP A C 1
ATOM 852 O O . ASP A 1 115 ? 2.290 -3.548 14.654 1.00 90.88 115 ASP A O 1
ATOM 856 N N . THR A 1 116 ? 1.912 -4.173 12.537 1.00 92.31 116 THR A N 1
ATOM 857 C CA . THR A 1 116 ? 2.717 -5.399 12.598 1.00 92.31 116 THR A CA 1
ATOM 858 C C . THR A 1 116 ? 4.145 -5.173 12.093 1.00 92.31 116 THR A C 1
ATOM 860 O O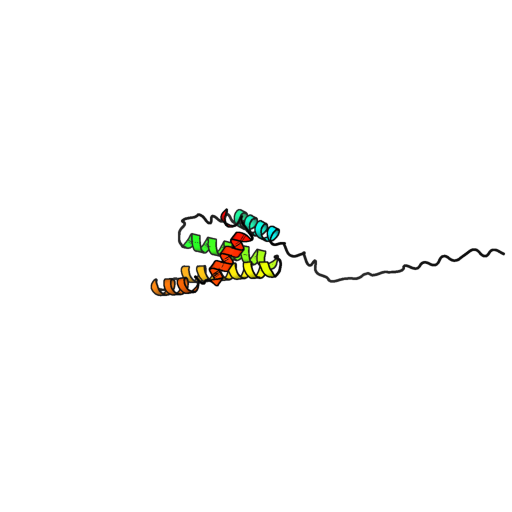 . THR A 1 116 ? 4.427 -4.266 11.309 1.00 92.31 116 THR A O 1
ATOM 863 N N . ALA A 1 117 ? 5.076 -6.039 12.508 1.00 92.50 117 ALA A N 1
ATOM 864 C CA . ALA A 1 117 ? 6.445 -6.018 11.985 1.00 92.50 117 ALA A CA 1
ATOM 865 C C . ALA A 1 117 ? 6.499 -6.282 10.467 1.00 92.50 117 ALA A C 1
ATOM 867 O O . ALA A 1 117 ? 7.370 -5.747 9.788 1.00 92.50 117 ALA A O 1
ATOM 868 N N . GLU A 1 118 ? 5.565 -7.080 9.946 1.00 92.31 118 GLU A N 1
ATOM 869 C CA . GLU A 1 118 ? 5.446 -7.387 8.518 1.00 92.31 118 GLU A CA 1
ATOM 870 C C . GLU A 1 118 ? 5.015 -6.150 7.727 1.00 92.31 118 GLU A C 1
ATOM 872 O O . GLU A 1 118 ? 5.636 -5.824 6.719 1.00 92.31 118 GLU A O 1
ATOM 877 N N . ASN A 1 119 ? 4.033 -5.402 8.236 1.00 91.12 119 ASN A N 1
ATOM 878 C CA . ASN A 1 119 ? 3.551 -4.179 7.598 1.00 91.12 119 ASN A CA 1
ATOM 879 C C . ASN A 1 119 ? 4.628 -3.090 7.574 1.00 91.12 119 ASN A C 1
ATOM 881 O O . ASN A 1 119 ? 4.796 -2.416 6.562 1.00 91.12 119 ASN A O 1
ATOM 885 N N . ARG A 1 120 ? 5.420 -2.964 8.646 1.00 91.00 120 ARG A N 1
ATOM 886 C CA . ARG A 1 120 ? 6.578 -2.055 8.666 1.00 91.00 120 ARG A CA 1
ATOM 887 C C . ARG A 1 120 ? 7.652 -2.473 7.665 1.00 91.00 120 ARG A C 1
ATOM 889 O O . ARG A 1 120 ? 8.109 -1.642 6.894 1.00 91.00 120 ARG A O 1
ATOM 896 N N . ALA A 1 121 ? 8.006 -3.759 7.630 1.00 93.81 121 ALA A N 1
ATOM 897 C CA . ALA A 1 121 ? 8.998 -4.267 6.685 1.00 93.81 121 ALA A CA 1
ATOM 898 C C . ALA A 1 121 ? 8.558 -4.084 5.223 1.00 93.81 121 ALA A C 1
ATOM 900 O O . ALA A 1 121 ? 9.393 -3.815 4.362 1.00 93.81 121 ALA A O 1
ATOM 901 N N . LEU A 1 122 ? 7.257 -4.212 4.943 1.00 93.25 122 LEU A N 1
ATOM 902 C CA . LEU A 1 122 ? 6.692 -3.930 3.628 1.00 93.25 122 LEU A CA 1
ATOM 903 C C . LEU A 1 122 ? 6.832 -2.448 3.261 1.00 93.25 122 LEU A C 1
ATOM 905 O O . LEU A 1 122 ? 7.312 -2.146 2.171 1.00 93.25 122 LEU A O 1
ATOM 909 N N . SER A 1 123 ? 6.474 -1.537 4.169 1.00 89.38 123 SER A N 1
ATOM 910 C CA . SER A 1 123 ? 6.658 -0.096 3.961 1.00 89.38 123 SER A CA 1
ATOM 911 C C . SER A 1 123 ? 8.128 0.263 3.716 1.00 89.38 123 SER A C 1
ATOM 913 O O . SER A 1 123 ? 8.429 0.903 2.712 1.00 89.38 123 SER A O 1
ATOM 915 N N . ASP A 1 124 ? 9.051 -0.235 4.546 1.00 91.56 124 ASP A N 1
ATOM 916 C CA . ASP A 1 124 ? 10.497 0.002 4.398 1.00 91.56 124 ASP A CA 1
ATOM 917 C C . ASP A 1 124 ? 11.028 -0.539 3.054 1.00 91.56 124 ASP A C 1
ATOM 919 O O . ASP A 1 124 ? 11.885 0.064 2.395 1.00 91.56 124 ASP A O 1
ATOM 923 N N . LYS A 1 125 ? 10.516 -1.700 2.622 1.00 91.75 125 LYS A N 1
ATOM 924 C CA . LYS A 1 125 ? 10.858 -2.309 1.331 1.00 91.75 125 LYS A CA 1
ATOM 925 C C . LYS A 1 125 ? 10.367 -1.452 0.168 1.00 91.75 125 LYS A C 1
ATOM 927 O O . LYS A 1 125 ? 11.121 -1.260 -0.787 1.00 91.75 125 LYS A O 1
ATOM 932 N N . LEU A 1 126 ? 9.137 -0.945 0.231 1.00 90.50 126 LEU A N 1
ATOM 933 C CA . LEU A 1 126 ? 8.573 -0.075 -0.801 1.00 90.50 126 LEU A CA 1
ATOM 934 C C . LEU A 1 126 ? 9.300 1.264 -0.872 1.00 90.50 126 LEU A C 1
ATOM 936 O O . LEU A 1 126 ? 9.622 1.700 -1.970 1.00 90.50 126 LEU A O 1
ATOM 940 N N . GLU A 1 12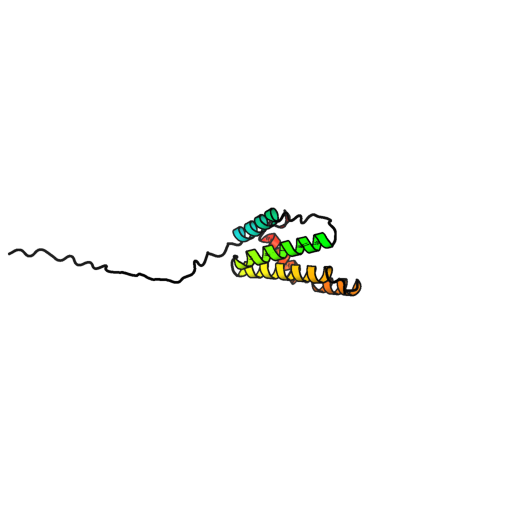7 ? 9.652 1.858 0.266 1.00 88.12 127 GLU A N 1
ATOM 941 C CA . GLU A 1 127 ? 10.472 3.072 0.331 1.00 88.12 127 GLU A CA 1
ATOM 942 C C . GLU A 1 127 ? 11.849 2.852 -0.315 1.00 88.12 127 GLU A C 1
ATOM 944 O O . GLU A 1 127 ? 12.301 3.641 -1.145 1.00 88.12 127 GLU A O 1
ATOM 949 N N . THR A 1 128 ? 12.496 1.727 0.000 1.00 89.38 128 THR A N 1
ATOM 950 C CA . THR A 1 128 ? 13.796 1.368 -0.586 1.00 89.38 128 THR A CA 1
ATOM 951 C C . THR A 1 128 ? 13.694 1.107 -2.092 1.00 89.38 128 THR A C 1
ATOM 953 O O . THR A 1 128 ? 14.611 1.437 -2.845 1.00 89.38 128 THR A O 1
ATOM 956 N N . THR A 1 129 ? 12.594 0.497 -2.541 1.00 90.25 129 THR A N 1
ATOM 957 C CA . THR A 1 129 ? 12.373 0.139 -3.952 1.00 90.25 129 THR A CA 1
ATOM 958 C C . THR A 1 129 ? 11.948 1.351 -4.784 1.00 90.25 129 THR A C 1
ATOM 960 O O . THR A 1 129 ? 12.380 1.492 -5.926 1.00 90.25 129 THR A O 1
ATOM 963 N N . CYS A 1 130 ? 11.156 2.250 -4.199 1.00 88.75 130 CYS A N 1
ATOM 964 C CA . CYS A 1 130 ? 10.620 3.453 -4.820 1.00 88.75 130 CYS A CA 1
ATOM 965 C C . CYS A 1 130 ? 11.009 4.705 -4.009 1.00 88.75 130 CYS A C 1
ATOM 967 O O . CYS A 1 130 ? 10.167 5.281 -3.317 1.00 88.75 130 CYS A O 1
ATOM 969 N N . PRO A 1 131 ? 12.252 5.200 -4.131 1.00 78.44 131 PRO A N 1
ATOM 970 C CA . PRO A 1 131 ? 12.744 6.313 -3.314 1.00 78.44 131 PRO A CA 1
ATOM 971 C C . PRO A 1 131 ? 11.969 7.630 -3.498 1.00 78.44 131 PRO A C 1
ATOM 973 O O . PRO A 1 131 ? 12.012 8.482 -2.622 1.00 78.44 131 PRO A O 1
ATOM 976 N N . GLY A 1 132 ? 11.247 7.801 -4.612 1.00 74.25 132 GLY A N 1
ATOM 977 C CA . GLY A 1 132 ? 10.413 8.983 -4.865 1.00 74.25 132 GLY A CA 1
ATOM 978 C C . GLY A 1 132 ? 9.011 8.937 -4.245 1.00 74.25 132 GLY A C 1
ATOM 979 O O . GLY A 1 132 ? 8.264 9.891 -4.431 1.00 74.25 132 GLY A O 1
ATOM 980 N N . LEU A 1 133 ? 8.629 7.856 -3.549 1.00 76.50 133 LEU A N 1
ATOM 981 C CA . LEU A 1 133 ? 7.336 7.780 -2.852 1.00 76.50 133 LEU A CA 1
ATOM 982 C C . LEU A 1 133 ? 7.262 8.715 -1.642 1.00 76.50 133 LEU A C 1
ATOM 984 O O . LEU A 1 133 ? 6.189 9.228 -1.356 1.00 76.50 133 LEU A O 1
ATOM 988 N N . ASN A 1 134 ? 8.385 8.951 -0.962 1.00 69.94 134 ASN A N 1
ATOM 989 C CA . ASN A 1 134 ? 8.453 9.861 0.185 1.00 69.94 134 ASN A CA 1
ATOM 990 C C . ASN A 1 134 ? 8.347 11.344 -0.203 1.00 69.94 134 ASN A C 1
ATOM 992 O O . ASN A 1 134 ? 8.171 12.183 0.672 1.00 69.94 134 ASN A O 1
ATOM 996 N N . ASP A 1 135 ? 8.521 11.658 -1.490 1.00 67.62 135 ASP A N 1
ATOM 997 C CA . ASP A 1 135 ? 8.488 13.024 -2.024 1.00 67.62 135 ASP A CA 1
ATOM 998 C C . ASP A 1 135 ? 7.106 13.393 -2.616 1.00 67.62 135 ASP A C 1
ATOM 1000 O O . ASP A 1 135 ? 6.972 14.441 -3.259 1.00 67.62 135 ASP A O 1
ATOM 1004 N N . LEU A 1 136 ? 6.110 12.504 -2.483 1.00 64.38 136 LEU A N 1
ATOM 1005 C CA . LEU A 1 136 ? 4.700 12.739 -2.832 1.00 64.38 136 LEU A CA 1
ATOM 1006 C C . LEU A 1 136 ? 3.980 13.484 -1.715 1.00 64.38 136 LEU A C 1
ATOM 1008 O O . LEU A 1 136 ? 3.070 14.281 -2.024 1.00 64.38 136 LEU A O 1
#